Protein AF-A0A819F7Y3-F1 (afdb_monomer_lite)

Sequence (110 aa):
MLPKTFAYVTKKLDGIVLKGYNILGDGTPAQIIPMLTGMQEKELPSTLHRDKNGSFVNVYPFVWNKYRDQGYVTGYAEDGPNIGIWTLRLRGFNQTPTDHYMLPFYRLPV

Folds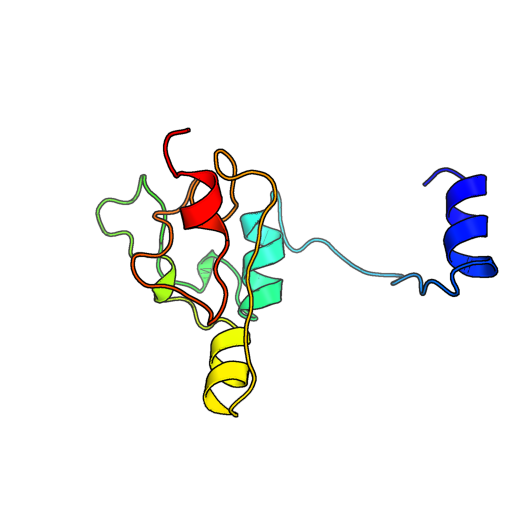eek 3Di:
DPPVVVCCCVPPVVHDDPPPDDQQDPDDQQRVLCVFQVDGPVVFAAQFPPDPPHDQPLRGRGPVVVVVVVVDADEDDDPDLCCDPRVPGGVYHPDDNGNYYCNVVVPDDD

Radius of gyration: 16.92 Å; chains: 1; bounding box: 34×35×43 Å

Structure (mmCIF, N/CA/C/O backbone):
data_AF-A0A819F7Y3-F1
#
_entry.id   AF-A0A819F7Y3-F1
#
loop_
_atom_site.group_PDB
_atom_site.id
_atom_site.type_symbol
_atom_site.label_atom_id
_atom_site.label_alt_id
_atom_site.label_comp_id
_atom_site.label_asym_id
_atom_site.label_entity_id
_atom_site.label_seq_id
_atom_site.pdbx_PDB_ins_code
_atom_site.Cartn_x
_atom_site.Cartn_y
_atom_site.Cartn_z
_atom_site.occupancy
_atom_site.B_iso_or_equiv
_atom_site.auth_seq_id
_atom_site.auth_comp_id
_atom_site.auth_asym_id
_atom_site.auth_atom_id
_atom_site.pdbx_PDB_model_num
ATOM 1 N N . MET A 1 1 ? -2.892 11.259 21.354 1.00 64.81 1 MET A N 1
ATOM 2 C CA . MET A 1 1 ? -4.331 11.335 21.002 1.00 64.81 1 MET A CA 1
ATOM 3 C C . MET A 1 1 ? -5.043 12.168 22.060 1.00 64.81 1 MET A C 1
ATOM 5 O O . MET A 1 1 ? -4.694 12.040 23.227 1.00 64.81 1 MET A O 1
ATOM 9 N N . LEU A 1 2 ? -5.988 13.033 21.683 1.00 91.50 2 LEU A N 1
ATOM 10 C CA . LEU A 1 2 ? -6.728 13.850 22.653 1.00 91.50 2 LEU A CA 1
ATOM 11 C C . LEU A 1 2 ? -7.577 12.944 23.579 1.00 91.50 2 LEU A C 1
ATOM 13 O O . LEU A 1 2 ? -8.265 12.057 23.063 1.00 91.50 2 LEU A O 1
ATOM 17 N N . PRO A 1 3 ? -7.581 13.145 24.914 1.00 95.62 3 PRO A N 1
ATOM 18 C CA . PRO A 1 3 ? -8.223 12.218 25.858 1.00 95.62 3 PRO A CA 1
ATOM 19 C C . PRO A 1 3 ? -9.719 11.980 25.611 1.00 95.62 3 PRO A C 1
ATOM 21 O O . PRO A 1 3 ? -10.196 10.853 25.733 1.00 95.62 3 PRO A O 1
ATOM 24 N N . LYS A 1 4 ? -10.461 13.024 25.215 1.00 97.12 4 LYS A N 1
ATOM 25 C CA . LYS A 1 4 ? -11.899 12.924 24.914 1.00 97.12 4 LYS A CA 1
ATOM 26 C C . LYS A 1 4 ? -12.168 12.038 23.694 1.00 97.12 4 LYS A C 1
ATOM 28 O O . LYS A 1 4 ? -13.050 11.187 23.746 1.00 97.12 4 LYS A O 1
ATOM 33 N N . THR A 1 5 ? -11.373 12.185 22.633 1.00 96.31 5 THR A N 1
ATOM 34 C CA . THR A 1 5 ? -11.483 11.362 21.419 1.00 96.31 5 THR A CA 1
ATOM 35 C C . THR A 1 5 ? -11.137 9.906 21.711 1.00 96.31 5 THR A C 1
ATOM 37 O O . THR A 1 5 ? -11.870 9.015 21.299 1.00 96.31 5 THR A O 1
ATOM 40 N N . PHE A 1 6 ? -10.066 9.655 22.472 1.00 95.75 6 PHE A N 1
ATOM 41 C CA . PHE A 1 6 ? -9.683 8.296 22.865 1.00 95.75 6 PHE A CA 1
ATOM 42 C C . PHE A 1 6 ? -10.798 7.603 23.660 1.00 95.75 6 PHE A C 1
ATOM 44 O O . PHE A 1 6 ? -11.160 6.466 23.362 1.00 95.75 6 PHE A O 1
ATOM 51 N N . ALA A 1 7 ? -11.387 8.300 24.636 1.00 96.88 7 ALA A N 1
ATOM 52 C CA . ALA A 1 7 ? -12.496 7.769 25.423 1.00 96.88 7 ALA A CA 1
ATOM 53 C C . ALA A 1 7 ? -13.740 7.498 24.566 1.00 96.88 7 ALA A C 1
ATOM 55 O O . ALA A 1 7 ? -14.398 6.484 24.766 1.00 96.88 7 ALA A O 1
ATOM 56 N N . TYR A 1 8 ? -14.055 8.371 23.608 1.00 97.25 8 TYR A N 1
ATOM 57 C CA . TYR A 1 8 ? -15.186 8.162 22.708 1.00 97.25 8 TYR A CA 1
ATOM 58 C C . TYR A 1 8 ? -14.977 6.934 21.812 1.00 97.25 8 TYR A C 1
ATOM 60 O O . TYR A 1 8 ? -15.820 6.043 21.795 1.00 97.25 8 TYR A O 1
ATOM 68 N N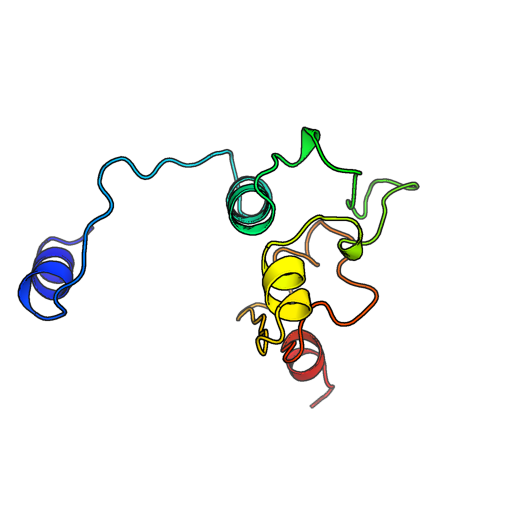 . VAL A 1 9 ? -13.824 6.831 21.143 1.00 96.88 9 VAL A N 1
ATOM 69 C CA . VAL A 1 9 ? -13.508 5.686 20.272 1.00 96.88 9 VAL A CA 1
ATOM 70 C C . VAL A 1 9 ? -13.558 4.372 21.052 1.00 96.88 9 VAL A C 1
ATOM 72 O O . VAL A 1 9 ? -14.197 3.428 20.609 1.00 96.88 9 VAL A O 1
ATOM 75 N N . THR A 1 10 ? -12.949 4.321 22.237 1.00 96.88 10 THR A N 1
ATOM 76 C CA . THR A 1 10 ? -12.838 3.070 23.009 1.00 96.88 10 THR A CA 1
ATOM 77 C C . THR A 1 10 ? -14.092 2.688 23.788 1.00 96.88 10 THR A C 1
ATOM 79 O O . THR A 1 10 ? -14.294 1.508 24.041 1.00 96.88 10 THR A O 1
ATOM 82 N N . LYS A 1 11 ? -14.922 3.655 24.206 1.00 97.25 11 LYS A N 1
ATOM 83 C CA . LYS A 1 11 ? -16.083 3.395 25.082 1.00 97.25 11 LYS A CA 1
ATOM 84 C C . LYS A 1 11 ? -17.442 3.573 24.412 1.00 97.25 11 LYS A C 1
ATOM 86 O O . LYS A 1 11 ? -18.447 3.223 25.022 1.00 97.25 11 LYS A O 1
ATOM 91 N N . LYS A 1 12 ? -17.506 4.235 23.253 1.00 97.94 12 LYS A N 1
ATOM 92 C CA . LYS A 1 12 ? -18.765 4.522 22.539 1.00 97.94 12 LYS A CA 1
ATOM 93 C C . LYS A 1 12 ? -18.830 3.890 21.159 1.00 97.94 12 LYS A C 1
ATOM 95 O O . LYS A 1 12 ? -19.927 3.583 20.718 1.00 97.94 12 LYS A O 1
ATOM 100 N N . LEU A 1 13 ? -17.688 3.728 20.493 1.00 97.75 13 LEU A N 1
ATOM 101 C CA . LEU A 1 13 ? -17.601 3.064 19.189 1.00 97.75 13 LEU A CA 1
ATOM 102 C C . LEU A 1 13 ? -17.060 1.630 19.289 1.00 97.75 13 LEU A C 1
ATOM 104 O O . LEU A 1 13 ? -16.783 1.030 18.257 1.00 97.75 13 LEU A O 1
ATOM 108 N N . ASP A 1 14 ? -16.835 1.127 20.510 1.00 97.06 14 ASP A N 1
ATOM 109 C CA . ASP A 1 14 ? -16.222 -0.181 20.786 1.00 97.06 14 ASP A CA 1
ATOM 110 C C . ASP A 1 14 ? -14.902 -0.417 20.024 1.00 97.06 14 ASP A C 1
ATOM 112 O O . ASP A 1 14 ? -14.544 -1.531 19.641 1.00 97.06 14 ASP A O 1
ATOM 116 N N . GLY A 1 15 ? -14.150 0.665 19.799 1.00 95.81 15 GLY A N 1
ATOM 117 C CA . GLY A 1 15 ? -12.894 0.639 19.067 1.00 95.81 15 GLY A CA 1
ATOM 118 C C . GLY A 1 15 ? -11.793 -0.085 19.840 1.00 95.81 15 GLY A C 1
ATOM 119 O O . GLY A 1 15 ? -11.525 0.210 21.008 1.00 95.81 15 GLY A O 1
ATOM 120 N N . ILE A 1 16 ? -11.093 -0.989 19.154 1.00 95.69 16 ILE A N 1
ATOM 121 C CA . ILE A 1 16 ? -9.963 -1.739 19.708 1.00 95.69 16 ILE A CA 1
ATOM 122 C C . ILE A 1 16 ? -8.665 -0.963 19.481 1.00 95.69 16 ILE A C 1
ATOM 124 O O . ILE A 1 16 ? -8.320 -0.591 18.361 1.00 95.69 16 ILE A O 1
ATOM 128 N N . VAL A 1 17 ? -7.905 -0.748 20.557 1.00 94.25 17 VAL A N 1
ATOM 129 C CA . VAL A 1 17 ? -6.584 -0.112 20.483 1.00 94.25 17 VAL A CA 1
ATOM 130 C C . VAL A 1 17 ? -5.516 -1.175 20.265 1.00 94.25 17 VAL A C 1
ATOM 132 O O . VAL A 1 17 ? -5.237 -1.976 21.159 1.00 94.25 17 VAL A O 1
ATOM 135 N N . LEU A 1 18 ? -4.871 -1.132 19.100 1.00 93.69 18 LEU A N 1
ATOM 136 C CA . LEU A 1 18 ? -3.741 -1.995 18.760 1.00 93.69 18 LEU A CA 1
ATOM 137 C C . LEU A 1 18 ? -2.466 -1.514 19.471 1.00 93.69 18 LEU A C 1
ATOM 139 O O . LEU A 1 18 ? -1.650 -0.773 18.921 1.00 93.69 18 LEU A O 1
ATOM 143 N N . LYS A 1 19 ? -2.310 -1.903 20.739 1.00 92.56 19 LYS A N 1
ATOM 144 C CA . LYS A 1 19 ? -1.096 -1.622 21.518 1.00 92.56 19 LYS A CA 1
ATOM 145 C C . LYS A 1 19 ? 0.089 -2.381 20.917 1.00 92.56 19 LYS A C 1
ATOM 147 O O . LYS A 1 19 ? -0.010 -3.577 20.676 1.00 92.56 19 LYS A O 1
ATOM 152 N N . GLY A 1 20 ? 1.206 -1.687 20.706 1.00 90.31 20 GLY A N 1
ATOM 153 C CA . GLY A 1 20 ? 2.404 -2.280 20.104 1.00 90.31 20 GLY A CA 1
ATOM 154 C C . GLY A 1 20 ? 2.380 -2.352 18.574 1.00 90.31 20 GLY A C 1
ATOM 155 O O . GLY A 1 20 ? 3.253 -2.992 17.996 1.00 90.31 20 GLY A O 1
ATOM 156 N N . TYR A 1 21 ? 1.421 -1.697 17.906 1.00 90.50 21 TYR A N 1
ATOM 157 C CA . TYR A 1 21 ? 1.524 -1.449 16.469 1.00 90.50 21 TYR A CA 1
ATOM 158 C C . TYR A 1 21 ? 2.748 -0.565 16.188 1.00 90.50 21 TYR A C 1
ATOM 160 O O . TYR A 1 21 ? 2.866 0.529 16.742 1.00 90.50 21 TYR A O 1
ATOM 168 N N . ASN A 1 22 ? 3.656 -1.054 15.346 1.00 90.69 22 ASN A N 1
ATOM 169 C CA . ASN A 1 22 ? 4.922 -0.400 15.035 1.00 90.69 22 ASN A CA 1
ATOM 170 C C . ASN A 1 22 ? 4.968 0.038 13.573 1.00 90.69 22 ASN A C 1
ATOM 172 O O . ASN A 1 22 ? 4.338 -0.564 12.704 1.00 90.69 22 ASN A O 1
ATOM 176 N N . ILE A 1 23 ? 5.767 1.068 13.306 1.00 90.94 23 ILE A N 1
ATOM 177 C CA . ILE A 1 23 ? 6.122 1.460 11.943 1.00 90.94 23 ILE A CA 1
ATOM 178 C C . ILE A 1 23 ? 7.273 0.584 11.441 1.00 90.94 23 ILE A C 1
ATOM 180 O O . ILE A 1 23 ? 8.171 0.234 12.205 1.00 90.94 23 ILE A O 1
ATOM 184 N N . LEU A 1 24 ? 7.251 0.238 10.154 1.00 91.12 24 LEU A N 1
ATOM 185 C CA . LEU A 1 24 ? 8.302 -0.570 9.519 1.00 91.12 24 LEU A CA 1
ATOM 186 C C . LEU A 1 24 ? 9.375 0.275 8.822 1.00 91.12 24 LEU A C 1
ATOM 188 O O . LEU A 1 24 ? 10.436 -0.230 8.470 1.00 91.12 24 LEU A O 1
ATOM 192 N N . GLY A 1 25 ? 9.117 1.569 8.660 1.00 90.44 25 GLY A N 1
ATOM 193 C CA . GLY A 1 25 ? 10.057 2.522 8.097 1.00 90.44 25 GLY A CA 1
ATOM 194 C C . GLY A 1 25 ? 9.436 3.904 7.957 1.00 90.44 25 GLY A C 1
ATOM 195 O O . GLY A 1 25 ? 8.293 4.136 8.371 1.00 90.44 25 GLY A O 1
ATOM 196 N N . ASP A 1 26 ? 10.223 4.811 7.387 1.00 90.56 26 ASP A N 1
ATOM 197 C CA . ASP A 1 26 ? 9.830 6.200 7.185 1.00 90.56 26 ASP A CA 1
ATOM 198 C C . ASP A 1 26 ? 9.030 6.387 5.885 1.00 90.56 26 ASP A C 1
ATOM 200 O O . ASP A 1 26 ? 9.433 5.964 4.796 1.00 90.56 26 ASP A O 1
ATOM 204 N N . GLY A 1 27 ? 7.885 7.054 6.011 1.00 90.75 27 GLY A N 1
ATOM 205 C CA . GLY A 1 27 ? 6.968 7.354 4.917 1.00 90.75 27 GLY A CA 1
ATOM 206 C C . GLY A 1 27 ? 6.009 6.226 4.515 1.00 90.75 27 GLY A C 1
ATOM 207 O O . GLY A 1 27 ? 6.094 5.079 4.949 1.00 90.75 27 GLY A O 1
ATOM 208 N N . THR A 1 28 ? 5.064 6.582 3.642 1.00 92.69 28 THR A N 1
ATOM 209 C CA . THR A 1 28 ? 3.922 5.733 3.265 1.00 92.69 28 THR A CA 1
ATOM 210 C C . THR A 1 28 ? 4.310 4.404 2.593 1.00 92.69 28 THR A C 1
ATOM 212 O O . THR A 1 28 ? 3.810 3.371 3.036 1.00 92.69 28 THR A O 1
ATOM 215 N N . PRO A 1 29 ? 5.203 4.359 1.578 1.00 94.12 29 PRO A N 1
ATOM 216 C CA . PRO A 1 29 ? 5.618 3.105 0.936 1.00 94.12 29 PRO A CA 1
ATOM 217 C C . PRO A 1 29 ? 6.208 2.094 1.922 1.00 94.12 29 PRO A C 1
ATOM 219 O O . PRO A 1 29 ? 5.776 0.943 1.928 1.00 94.12 29 PRO A O 1
ATOM 222 N N . ALA A 1 30 ? 7.067 2.547 2.839 1.00 94.38 30 ALA A N 1
ATOM 223 C CA . ALA A 1 30 ? 7.735 1.680 3.804 1.00 94.38 30 ALA A CA 1
ATOM 224 C C . ALA A 1 30 ? 6.770 1.041 4.815 1.00 94.38 30 ALA A C 1
ATOM 226 O O . ALA A 1 30 ? 7.108 0.041 5.442 1.00 94.38 30 ALA A O 1
ATOM 227 N N . GLN A 1 31 ? 5.569 1.603 4.980 1.00 94.62 31 GLN A N 1
ATOM 228 C CA . GLN A 1 31 ? 4.533 1.082 5.873 1.00 94.62 31 GLN A CA 1
ATOM 229 C C . GLN A 1 31 ? 3.496 0.236 5.130 1.00 94.62 31 GLN A C 1
ATOM 231 O O . GLN A 1 31 ? 3.125 -0.842 5.590 1.00 94.62 31 GLN A O 1
ATOM 236 N N . ILE A 1 32 ? 3.031 0.703 3.974 1.00 95.06 32 ILE A N 1
ATOM 237 C CA . ILE A 1 32 ? 1.905 0.094 3.260 1.00 95.06 32 ILE A CA 1
ATOM 238 C C . ILE A 1 32 ? 2.350 -1.055 2.350 1.00 95.06 32 ILE A C 1
ATOM 240 O O . ILE A 1 32 ? 1.610 -2.029 2.220 1.00 95.06 32 ILE A O 1
ATOM 244 N N . ILE A 1 33 ? 3.549 -1.005 1.753 1.00 96.38 33 ILE A N 1
ATOM 245 C CA . ILE A 1 33 ? 4.056 -2.123 0.940 1.00 96.38 33 ILE A CA 1
ATOM 246 C C . ILE A 1 33 ? 4.153 -3.400 1.783 1.00 96.38 33 ILE A C 1
ATOM 248 O O . ILE A 1 33 ? 3.539 -4.393 1.387 1.00 96.38 33 ILE A O 1
ATOM 252 N N . PRO A 1 34 ? 4.784 -3.406 2.973 1.00 96.19 34 PRO A N 1
ATOM 253 C CA . PRO A 1 34 ? 4.789 -4.603 3.808 1.00 96.19 34 PRO A CA 1
ATOM 254 C C . PRO A 1 34 ? 3.399 -5.004 4.289 1.00 96.19 34 PRO A C 1
ATOM 256 O O . PRO A 1 34 ? 3.095 -6.191 4.335 1.00 96.19 34 PRO A O 1
ATOM 259 N N . MET A 1 35 ? 2.532 -4.037 4.603 1.00 95.19 35 MET A N 1
ATOM 260 C CA . MET A 1 35 ? 1.162 -4.323 5.034 1.00 95.19 35 MET A CA 1
ATOM 261 C C . MET A 1 35 ? 0.368 -5.088 3.968 1.00 95.19 35 MET A C 1
ATOM 263 O O . MET A 1 35 ? -0.410 -5.978 4.302 1.00 95.19 35 MET A O 1
ATOM 267 N N . LEU A 1 36 ? 0.568 -4.756 2.691 1.00 96.69 36 LEU A N 1
ATOM 268 C CA . LEU A 1 36 ? -0.213 -5.316 1.589 1.00 96.69 36 LEU A CA 1
ATOM 269 C C . LEU A 1 36 ? 0.485 -6.449 0.840 1.00 96.69 36 LEU A C 1
ATOM 271 O O . LEU A 1 36 ? -0.182 -7.151 0.091 1.00 96.69 36 LEU A O 1
ATOM 275 N N . THR A 1 37 ? 1.792 -6.642 1.012 1.00 97.38 37 THR A N 1
ATOM 276 C CA . THR A 1 37 ? 2.570 -7.679 0.302 1.00 97.38 37 THR A CA 1
ATOM 277 C C . THR A 1 37 ? 3.235 -8.685 1.239 1.00 97.38 37 THR A C 1
ATOM 279 O O . THR A 1 37 ? 3.619 -9.768 0.807 1.00 97.38 37 THR A O 1
ATOM 282 N N . GLY A 1 38 ? 3.383 -8.342 2.521 1.00 96.69 38 GLY A N 1
ATOM 283 C CA . GLY A 1 38 ? 4.195 -9.087 3.480 1.00 96.69 38 GLY A CA 1
ATOM 284 C C . GLY A 1 38 ? 5.709 -8.898 3.314 1.00 96.69 38 GLY A C 1
ATOM 285 O O . GLY A 1 38 ? 6.459 -9.580 4.004 1.00 96.69 38 GLY A O 1
ATOM 286 N N . MET A 1 39 ? 6.166 -8.006 2.426 1.00 97.12 39 MET A N 1
ATOM 287 C CA . MET A 1 39 ? 7.584 -7.810 2.087 1.00 97.12 39 MET A CA 1
ATOM 288 C C 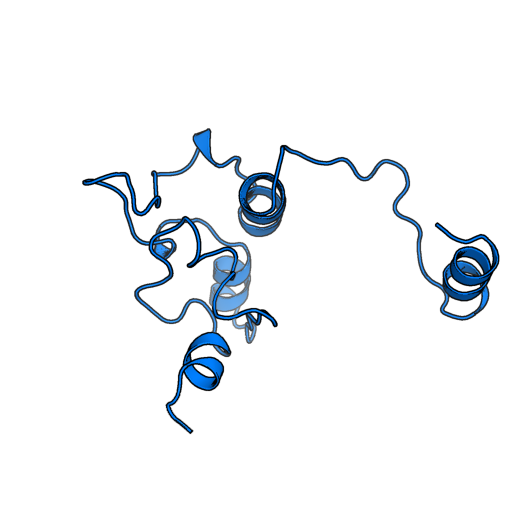. MET A 1 39 ? 8.012 -6.346 2.253 1.00 97.12 39 MET A C 1
ATOM 290 O O . MET A 1 39 ? 7.233 -5.425 2.009 1.00 97.12 39 MET A O 1
ATOM 294 N N . GLN A 1 40 ? 9.261 -6.102 2.650 1.00 94.75 40 GLN A N 1
ATOM 295 C CA . GLN A 1 40 ? 9.856 -4.763 2.649 1.00 94.75 40 GLN A CA 1
ATOM 296 C C . GLN A 1 40 ? 10.199 -4.320 1.224 1.00 94.75 40 GLN A C 1
ATOM 298 O O . GLN A 1 40 ? 10.494 -5.140 0.360 1.00 94.75 40 GLN A O 1
ATOM 303 N N . GLU A 1 41 ? 10.250 -3.005 0.987 1.00 92.38 41 GLU A N 1
ATOM 304 C CA . GLU A 1 41 ? 10.576 -2.435 -0.335 1.00 92.38 41 GLU A CA 1
ATOM 305 C C . GLU A 1 41 ? 11.875 -2.993 -0.929 1.00 92.38 41 GLU A C 1
ATOM 307 O O . GLU A 1 41 ? 11.948 -3.274 -2.119 1.00 92.38 41 GLU A O 1
ATOM 312 N N . LYS A 1 42 ? 12.895 -3.197 -0.088 1.00 93.06 42 LYS A N 1
ATOM 313 C CA . LYS A 1 42 ? 14.208 -3.722 -0.496 1.00 93.06 42 LYS A CA 1
ATOM 314 C C . LYS A 1 42 ? 14.186 -5.183 -0.966 1.00 93.06 42 LYS A C 1
ATOM 316 O O . LYS A 1 42 ? 15.157 -5.631 -1.563 1.00 93.06 42 LYS A O 1
ATOM 321 N N . GLU A 1 43 ? 13.135 -5.929 -0.631 1.00 96.94 43 GLU A N 1
ATOM 322 C CA . GLU A 1 43 ? 12.964 -7.342 -0.996 1.00 96.94 43 GLU A CA 1
ATOM 323 C C . GLU A 1 43 ? 12.218 -7.498 -2.328 1.00 96.94 43 GLU A C 1
ATOM 325 O O . GLU A 1 43 ? 12.101 -8.604 -2.852 1.00 96.94 43 GLU A O 1
ATOM 330 N N . LEU A 1 44 ? 11.703 -6.394 -2.873 1.00 97.12 44 LEU A N 1
ATOM 331 C CA . LEU A 1 44 ? 10.894 -6.359 -4.080 1.00 97.12 44 LEU A CA 1
ATOM 332 C C . LEU A 1 44 ? 11.661 -5.700 -5.237 1.00 97.12 44 LEU A C 1
ATOM 334 O O . LEU A 1 44 ? 12.582 -4.909 -5.011 1.00 97.12 44 LEU A O 1
ATOM 338 N N . PRO A 1 45 ? 11.284 -5.986 -6.498 1.00 97.50 45 PRO A N 1
ATOM 339 C CA . PRO A 1 45 ? 11.821 -5.262 -7.641 1.00 97.50 45 PRO A CA 1
ATOM 340 C C . PRO A 1 45 ? 11.578 -3.758 -7.495 1.00 97.50 45 PRO A C 1
ATOM 342 O O . PRO A 1 45 ? 10.508 -3.333 -7.072 1.00 97.50 45 PRO A O 1
ATOM 345 N N . SER A 1 46 ? 12.543 -2.936 -7.893 1.00 97.56 46 SER A N 1
ATOM 346 C CA . SER A 1 46 ? 12.359 -1.485 -7.886 1.00 97.56 46 SER A CA 1
ATOM 347 C C . SER A 1 46 ? 11.213 -1.081 -8.817 1.00 97.56 46 SER A C 1
ATOM 349 O O . SER A 1 46 ? 11.169 -1.482 -9.981 1.00 97.56 46 SER A O 1
ATOM 351 N N . THR A 1 47 ? 10.299 -0.250 -8.317 1.00 97.75 47 THR A N 1
ATOM 352 C CA . THR A 1 47 ? 9.208 0.344 -9.110 1.00 97.75 47 THR A CA 1
ATOM 353 C C . THR A 1 47 ? 9.262 1.868 -9.107 1.00 97.75 47 THR A C 1
ATOM 355 O O . THR A 1 47 ? 8.253 2.535 -9.330 1.00 97.75 47 THR A O 1
ATOM 358 N N . LEU A 1 48 ? 10.420 2.449 -8.787 1.00 97.00 48 LEU A N 1
ATOM 359 C CA . LEU A 1 48 ? 10.605 3.896 -8.691 1.00 97.00 48 LEU A CA 1
ATOM 360 C C . LEU A 1 48 ? 10.608 4.548 -10.081 1.00 97.00 48 LEU A C 1
ATOM 362 O O . LEU A 1 48 ? 11.192 4.015 -11.024 1.00 97.00 48 LEU A O 1
ATOM 366 N N . HIS A 1 49 ? 10.055 5.761 -10.197 1.00 96.06 49 HIS A N 1
ATOM 367 C CA . HIS A 1 49 ? 10.160 6.558 -11.435 1.00 96.06 49 HIS A CA 1
ATOM 368 C C . HIS A 1 49 ? 11.616 6.834 -11.827 1.00 96.06 49 HIS A C 1
ATOM 370 O O . HIS A 1 49 ? 11.976 6.763 -12.998 1.00 96.06 49 HIS A O 1
ATOM 376 N N . ARG A 1 50 ? 12.468 7.122 -10.833 1.00 96.31 50 ARG A N 1
ATOM 377 C CA . ARG A 1 50 ? 13.889 7.459 -11.038 1.00 96.31 50 ARG A CA 1
ATOM 378 C C . ARG A 1 50 ? 14.756 6.280 -11.477 1.00 96.31 50 ARG A C 1
ATOM 380 O O . ARG A 1 50 ? 15.875 6.492 -11.936 1.00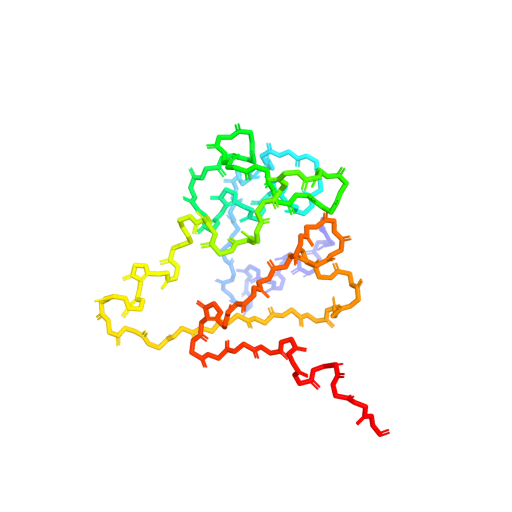 96.31 50 ARG A O 1
ATOM 387 N N . ASP A 1 51 ? 14.279 5.055 -11.288 1.00 97.44 51 ASP A N 1
ATOM 388 C CA . ASP A 1 51 ? 14.992 3.873 -11.744 1.00 97.44 51 ASP A CA 1
ATOM 389 C C . ASP A 1 51 ? 14.632 3.621 -13.204 1.00 97.44 51 ASP A C 1
ATOM 391 O O . ASP A 1 51 ? 13.479 3.329 -13.517 1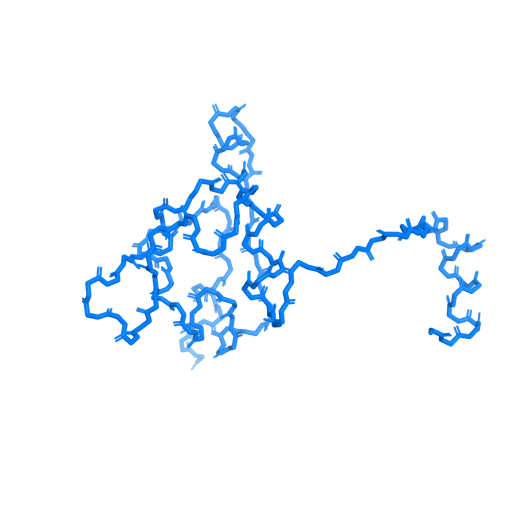.00 97.44 51 ASP A O 1
ATOM 395 N N . LYS A 1 52 ? 15.614 3.730 -14.105 1.00 95.88 52 LYS A N 1
ATOM 396 C CA . LYS A 1 52 ? 15.416 3.510 -15.546 1.00 95.88 52 LYS A CA 1
ATOM 397 C C . LYS A 1 52 ? 14.892 2.103 -15.845 1.00 95.88 52 LYS A C 1
ATOM 399 O O . LYS A 1 52 ? 14.041 1.963 -16.721 1.00 95.88 52 LYS A O 1
ATOM 404 N N . ASN A 1 53 ? 15.319 1.113 -15.063 1.00 96.81 53 ASN A N 1
ATOM 405 C CA . ASN A 1 53 ? 14.928 -0.289 -15.202 1.00 96.81 53 ASN A CA 1
ATOM 406 C C . ASN A 1 53 ? 13.778 -0.677 -14.255 1.00 96.81 53 ASN A C 1
ATOM 408 O O . ASN A 1 53 ? 13.457 -1.857 -14.128 1.00 96.81 53 ASN A O 1
ATOM 412 N N . GLY A 1 54 ? 13.160 0.304 -13.587 1.00 95.94 54 GLY A N 1
ATOM 413 C CA . GLY A 1 54 ? 12.067 0.067 -12.653 1.00 95.94 54 GLY A CA 1
ATOM 414 C C . GLY A 1 54 ? 10.840 -0.553 -13.327 1.00 95.94 54 GLY A C 1
ATOM 415 O O . GLY A 1 54 ? 10.467 -0.192 -14.444 1.00 95.94 54 GLY A O 1
ATOM 416 N N . SER A 1 55 ? 10.176 -1.470 -12.635 1.00 97.50 55 SER A N 1
ATOM 417 C CA . SER A 1 55 ? 8.932 -2.096 -13.090 1.00 97.50 55 SER A CA 1
ATOM 418 C C . SER A 1 55 ? 7.698 -1.271 -12.707 1.00 97.50 55 SER A C 1
ATOM 420 O O . SER A 1 55 ? 7.767 -0.360 -11.882 1.00 97.50 55 SER A O 1
ATOM 422 N N . PHE A 1 56 ? 6.543 -1.588 -13.291 1.00 97.88 56 PHE A N 1
ATOM 423 C CA . PHE A 1 56 ? 5.263 -1.146 -12.731 1.00 97.88 56 PHE A CA 1
ATOM 424 C C . PHE A 1 56 ? 4.969 -1.898 -11.431 1.00 97.88 56 PHE A C 1
ATOM 426 O O . PHE A 1 56 ? 5.448 -3.012 -11.226 1.00 97.88 56 PHE A O 1
ATOM 433 N N . VAL A 1 57 ? 4.148 -1.306 -10.568 1.00 97.25 57 VAL A N 1
ATOM 434 C CA . VAL A 1 57 ? 3.801 -1.834 -9.237 1.00 97.25 57 VAL A CA 1
ATOM 435 C C . VAL A 1 57 ? 3.107 -3.205 -9.309 1.00 97.25 57 VAL A C 1
ATOM 437 O O . VAL A 1 57 ? 3.140 -3.968 -8.349 1.00 97.25 57 VAL A O 1
ATOM 440 N N . ASN A 1 58 ? 2.562 -3.575 -10.472 1.00 96.62 58 ASN A N 1
ATOM 441 C CA . ASN A 1 58 ? 1.947 -4.875 -10.757 1.00 96.62 58 ASN A CA 1
ATOM 442 C C . ASN A 1 58 ? 2.815 -6.093 -10.388 1.00 96.62 58 ASN A C 1
ATOM 444 O O . ASN A 1 58 ? 2.264 -7.166 -10.169 1.00 96.62 58 ASN A O 1
ATOM 448 N N . VAL A 1 59 ? 4.143 -5.945 -10.313 1.00 97.25 59 VAL A N 1
ATOM 449 C CA . VAL A 1 59 ? 5.069 -7.037 -9.959 1.00 97.25 59 VAL A CA 1
ATOM 450 C C . VAL A 1 59 ? 5.022 -7.445 -8.482 1.00 97.25 59 VAL A C 1
ATOM 452 O O . VAL A 1 59 ? 5.589 -8.472 -8.117 1.00 97.25 59 VAL A O 1
ATOM 455 N N . TYR A 1 60 ? 4.384 -6.657 -7.615 1.00 98.12 60 TYR A N 1
ATOM 456 C CA . TYR A 1 60 ? 4.325 -6.949 -6.184 1.00 98.12 60 TYR A CA 1
ATOM 457 C C . TYR A 1 60 ? 3.289 -8.036 -5.845 1.00 98.12 60 TYR A C 1
ATOM 459 O O . TYR A 1 60 ? 2.200 -8.068 -6.428 1.00 98.12 60 TYR A O 1
ATOM 467 N N . PRO A 1 61 ? 3.570 -8.902 -4.850 1.00 97.75 61 PRO A N 1
ATOM 468 C CA . PRO A 1 61 ? 2.689 -9.998 -4.458 1.00 97.75 61 PRO A CA 1
ATOM 469 C C . PRO A 1 61 ? 1.589 -9.513 -3.506 1.00 97.75 61 PRO A C 1
ATOM 471 O O . PRO A 1 61 ? 1.506 -9.926 -2.350 1.00 97.75 61 PRO A O 1
ATOM 474 N N . PHE A 1 62 ? 0.743 -8.602 -3.982 1.00 98.12 62 PHE A N 1
ATOM 475 C CA . PHE A 1 62 ? -0.324 -8.031 -3.169 1.00 98.12 62 PHE A CA 1
ATOM 476 C C . PHE A 1 62 ? -1.291 -9.084 -2.628 1.00 98.12 62 PHE A C 1
ATOM 478 O O . PHE A 1 62 ? -1.710 -10.001 -3.336 1.00 98.12 62 PHE A O 1
ATOM 485 N N . VAL A 1 63 ? -1.721 -8.897 -1.381 1.00 98.00 63 VAL A N 1
ATOM 486 C CA . VAL A 1 63 ? -2.655 -9.781 -0.682 1.00 98.00 63 VAL A CA 1
ATOM 487 C C . VAL A 1 63 ? -3.994 -9.881 -1.411 1.00 98.00 63 VAL A C 1
ATOM 489 O O . VAL A 1 63 ? -4.587 -10.956 -1.449 1.00 98.00 63 VAL A O 1
ATOM 492 N N . TRP A 1 64 ? -4.445 -8.806 -2.066 1.00 97.44 64 TRP A N 1
ATOM 493 C CA . TRP A 1 64 ? -5.681 -8.825 -2.848 1.00 97.44 64 TRP A CA 1
ATOM 494 C C . TRP A 1 64 ? -5.621 -9.775 -4.046 1.00 97.44 64 TRP A C 1
ATOM 496 O O . TRP A 1 64 ? -6.664 -10.288 -4.430 1.00 97.44 64 TRP A O 1
ATOM 506 N N . ASN A 1 65 ? -4.439 -10.095 -4.592 1.00 97.06 65 ASN A N 1
ATOM 507 C CA . ASN A 1 65 ? -4.334 -11.107 -5.648 1.00 97.06 65 ASN A CA 1
ATOM 508 C C . ASN A 1 65 ? -4.797 -12.471 -5.123 1.00 97.06 65 ASN A C 1
ATOM 510 O O . ASN A 1 65 ? -5.585 -13.139 -5.778 1.00 97.06 65 ASN A O 1
ATOM 514 N N . LYS A 1 66 ? -4.404 -12.834 -3.892 1.00 97.56 66 LYS A N 1
ATOM 515 C CA . LYS A 1 66 ? -4.840 -14.087 -3.254 1.00 97.56 66 LYS A CA 1
ATOM 516 C C . LYS A 1 66 ? -6.349 -14.118 -3.020 1.00 97.56 66 LYS A C 1
ATOM 518 O O . LYS A 1 66 ? -6.967 -15.159 -3.202 1.00 97.56 66 LYS A O 1
ATOM 523 N N . TYR A 1 67 ? -6.937 -12.992 -2.618 1.00 98.06 67 TYR A N 1
ATOM 524 C CA . TYR A 1 67 ? -8.388 -12.885 -2.447 1.00 98.06 67 TYR A CA 1
ATOM 525 C C . TYR A 1 67 ? -9.122 -12.993 -3.789 1.00 98.06 67 TYR A C 1
ATOM 527 O O . TYR A 1 67 ? -10.071 -13.764 -3.901 1.00 98.06 67 TYR A O 1
ATOM 535 N N . ARG A 1 68 ? -8.647 -12.308 -4.832 1.00 97.38 68 ARG A N 1
ATOM 536 C CA . ARG A 1 68 ? -9.207 -12.428 -6.183 1.00 97.38 68 ARG A CA 1
ATOM 537 C C . ARG A 1 68 ? -9.158 -13.870 -6.690 1.00 97.38 68 ARG A C 1
ATOM 539 O O . ARG A 1 68 ? -10.162 -14.374 -7.179 1.00 97.38 68 ARG A O 1
ATOM 546 N N . ASP A 1 69 ? -8.028 -14.555 -6.519 1.00 97.62 69 ASP A N 1
ATOM 547 C CA . ASP A 1 69 ? -7.850 -15.944 -6.968 1.00 97.62 69 ASP A CA 1
ATOM 548 C C . ASP A 1 69 ? -8.762 -16.931 -6.206 1.00 97.62 69 ASP A C 1
ATOM 550 O O . ASP A 1 69 ? -9.065 -18.014 -6.701 1.00 97.62 69 ASP A O 1
ATOM 554 N N . GLN A 1 70 ? -9.243 -16.546 -5.018 1.00 98.19 70 GLN A N 1
ATOM 555 C CA . GLN A 1 70 ? -10.249 -17.280 -4.242 1.00 98.19 70 GLN A CA 1
ATOM 556 C C . GLN A 1 70 ? -11.699 -16.864 -4.560 1.00 98.19 70 GLN A C 1
ATOM 558 O O . GLN A 1 70 ? -12.626 -17.336 -3.906 1.00 98.19 70 GLN A O 1
ATOM 563 N N . GLY A 1 71 ? -11.913 -15.996 -5.554 1.00 97.94 71 GLY A N 1
ATOM 564 C CA . GLY A 1 71 ? -13.239 -15.566 -6.004 1.00 97.94 71 GLY A CA 1
ATOM 565 C C . GLY A 1 71 ? -13.849 -14.406 -5.212 1.00 97.94 71 GLY A C 1
ATOM 566 O O . GLY A 1 71 ? -15.043 -14.144 -5.351 1.00 97.94 71 GLY A O 1
ATOM 567 N N . TYR A 1 72 ? -13.067 -13.703 -4.387 1.00 98.44 72 TYR A N 1
ATOM 568 C CA . TYR A 1 72 ? -13.538 -12.495 -3.707 1.00 98.44 72 TYR A CA 1
ATOM 569 C C . TYR A 1 72 ? -13.501 -11.286 -4.644 1.00 98.44 72 TYR A C 1
ATOM 571 O O . TYR A 1 72 ? -12.544 -11.101 -5.393 1.00 98.44 72 TYR A O 1
ATOM 579 N N . VAL A 1 73 ? -14.504 -10.414 -4.518 1.00 98.19 73 VAL A N 1
ATOM 580 C CA . VAL A 1 73 ? -14.483 -9.077 -5.125 1.00 98.19 73 VAL A CA 1
ATOM 581 C C . VAL A 1 73 ? -13.514 -8.191 -4.343 1.00 98.19 73 VAL A C 1
ATOM 583 O O . VAL A 1 73 ? -13.599 -8.078 -3.119 1.00 98.19 73 VAL A O 1
ATOM 586 N N . THR A 1 74 ? -12.594 -7.549 -5.051 1.00 98.06 74 THR A N 1
ATOM 587 C CA . THR A 1 74 ? -11.508 -6.741 -4.496 1.00 98.06 74 THR A CA 1
ATOM 588 C C . THR A 1 74 ? -11.653 -5.267 -4.864 1.00 98.06 74 THR A C 1
ATOM 590 O O . THR A 1 74 ? -12.141 -4.906 -5.934 1.00 98.06 74 THR A O 1
ATOM 593 N N . GLY A 1 75 ? -11.201 -4.380 -3.979 1.00 96.25 75 GLY A N 1
ATOM 594 C CA . GLY A 1 75 ? -11.271 -2.940 -4.198 1.00 96.25 75 GLY A CA 1
ATOM 595 C C . GLY A 1 75 ? -10.063 -2.212 -3.631 1.00 96.25 75 GLY A C 1
ATOM 596 O O . GLY A 1 75 ? -9.574 -2.562 -2.557 1.00 96.25 75 GLY A O 1
ATOM 597 N N . TYR A 1 76 ? -9.599 -1.187 -4.343 1.00 94.38 76 TYR A N 1
ATOM 598 C CA . TYR A 1 76 ? -8.565 -0.281 -3.866 1.00 94.38 76 TYR A CA 1
ATOM 599 C C . TYR A 1 76 ? -8.878 1.171 -4.241 1.00 94.38 76 TYR A C 1
ATOM 601 O O . TYR A 1 76 ? -9.155 1.504 -5.400 1.00 94.38 76 TYR A O 1
ATOM 609 N N . ALA A 1 77 ? -8.806 2.038 -3.237 1.00 92.12 77 ALA A N 1
ATOM 610 C CA . ALA A 1 77 ? -9.128 3.449 -3.334 1.00 92.12 77 ALA A CA 1
ATOM 611 C C . ALA A 1 77 ? -8.181 4.283 -2.470 1.00 92.12 77 ALA A C 1
ATOM 613 O O . ALA A 1 77 ? -7.819 3.875 -1.368 1.00 92.12 77 ALA A O 1
ATOM 614 N N . GLU A 1 78 ? -7.830 5.464 -2.969 1.00 90.38 78 GLU A N 1
ATOM 615 C CA . GLU A 1 78 ? -7.111 6.507 -2.236 1.00 90.38 78 GLU A CA 1
ATOM 616 C C . GLU A 1 78 ? -7.838 7.837 -2.444 1.00 90.38 78 GLU A C 1
ATOM 618 O O . GLU A 1 78 ? -8.479 8.041 -3.475 1.00 90.38 78 GLU A O 1
ATOM 623 N N . ASP A 1 79 ? -7.724 8.742 -1.477 1.00 88.19 79 ASP A N 1
ATOM 624 C CA . ASP A 1 79 ? -8.328 10.077 -1.491 1.00 88.19 79 ASP A CA 1
ATOM 625 C C . ASP A 1 79 ? -7.488 11.117 -2.258 1.00 88.19 79 ASP A C 1
ATOM 627 O O . ASP A 1 79 ? -8.029 12.098 -2.769 1.00 88.19 79 ASP A O 1
ATOM 631 N N . GLY A 1 80 ? -6.171 10.907 -2.371 1.00 87.38 80 GLY A N 1
ATOM 632 C CA . GLY A 1 80 ? -5.228 11.831 -3.006 1.00 87.38 80 GLY A CA 1
ATOM 633 C C . GLY A 1 80 ? -4.638 11.328 -4.333 1.00 87.38 80 GLY A C 1
ATOM 634 O O . GLY A 1 80 ? -3.496 10.875 -4.335 1.00 87.38 80 GLY A O 1
ATOM 635 N N . PRO A 1 81 ? -5.301 11.483 -5.497 1.00 82.75 81 PRO A N 1
ATOM 636 C CA . PRO A 1 81 ? -4.826 10.951 -6.790 1.00 82.75 81 PRO A CA 1
ATOM 637 C C . PRO A 1 81 ? -3.477 11.521 -7.276 1.00 82.75 81 PRO A C 1
ATOM 639 O O . PRO A 1 81 ? -2.798 10.896 -8.100 1.00 82.75 81 PRO A O 1
ATOM 642 N N . ASN A 1 82 ? -3.095 12.703 -6.776 1.00 85.88 82 ASN A N 1
ATOM 643 C CA . ASN A 1 82 ? -1.851 13.410 -7.115 1.00 85.88 82 ASN A CA 1
ATOM 644 C C . ASN A 1 82 ? -0.683 13.054 -6.183 1.00 85.88 82 ASN A C 1
ATOM 646 O O . ASN A 1 82 ? 0.475 13.250 -6.540 1.00 85.88 82 ASN A O 1
ATOM 650 N N . ILE A 1 83 ? -0.984 12.527 -4.994 1.00 91.94 83 ILE A N 1
ATOM 651 C CA . ILE A 1 83 ? -0.007 12.130 -3.969 1.00 91.94 83 ILE A CA 1
ATOM 652 C C . ILE A 1 83 ? -0.166 10.656 -3.572 1.00 91.94 83 ILE A C 1
ATOM 654 O O . ILE A 1 83 ? 0.322 10.242 -2.523 1.00 91.94 83 ILE A O 1
ATOM 658 N N . GLY A 1 84 ? -0.835 9.874 -4.424 1.00 91.88 84 GLY A N 1
ATOM 659 C CA . GLY A 1 84 ? -1.157 8.475 -4.174 1.00 91.88 84 GLY A CA 1
ATOM 660 C C . GLY A 1 84 ? 0.099 7.641 -3.991 1.00 91.88 84 GLY A C 1
ATOM 661 O O . GLY A 1 84 ? 1.125 7.875 -4.652 1.00 91.88 84 GLY A O 1
ATOM 662 N N . ILE A 1 85 ? 0.025 6.655 -3.101 1.00 93.38 85 ILE A N 1
ATOM 663 C CA . ILE A 1 85 ? 1.191 5.881 -2.684 1.00 93.38 85 ILE A CA 1
ATOM 664 C C . ILE A 1 85 ? 1.896 5.215 -3.872 1.00 93.38 85 ILE A C 1
ATOM 666 O O . ILE A 1 85 ? 3.128 5.194 -3.944 1.00 93.38 85 ILE A O 1
ATOM 670 N N . TRP A 1 86 ? 1.114 4.728 -4.836 1.00 94.56 86 TRP A N 1
ATOM 671 C CA . TRP A 1 86 ? 1.620 4.000 -5.995 1.00 94.56 86 TRP A CA 1
ATOM 672 C C . TRP A 1 86 ? 2.076 4.905 -7.127 1.00 94.56 86 TRP A C 1
ATOM 674 O O . TRP A 1 86 ? 2.746 4.417 -8.024 1.00 94.56 86 TRP A O 1
ATOM 684 N N . THR A 1 87 ? 1.715 6.188 -7.134 1.00 92.38 87 THR A N 1
ATOM 685 C CA . THR A 1 87 ? 1.936 7.052 -8.304 1.00 92.38 87 THR A CA 1
ATOM 686 C C . THR A 1 87 ? 2.849 8.236 -8.046 1.00 92.38 87 THR A C 1
ATOM 68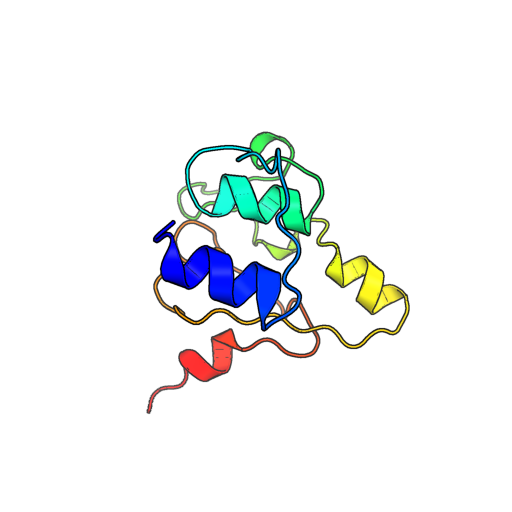8 O O . THR A 1 87 ? 3.446 8.738 -8.996 1.00 92.38 87 THR A O 1
ATOM 691 N N . LEU A 1 88 ? 2.986 8.680 -6.790 1.00 93.81 88 LEU A N 1
ATOM 692 C CA . LEU A 1 88 ? 3.825 9.831 -6.450 1.00 93.81 88 LEU A CA 1
ATOM 693 C C . LEU A 1 88 ? 5.313 9.544 -6.702 1.00 93.81 88 LEU A C 1
ATOM 695 O O . LEU A 1 88 ? 5.980 10.278 -7.424 1.00 93.81 88 LEU A O 1
ATOM 699 N N . ARG A 1 89 ? 5.844 8.472 -6.100 1.00 94.56 89 ARG A N 1
ATOM 700 C CA . ARG A 1 89 ? 7.260 8.066 -6.243 1.00 94.56 89 ARG A CA 1
ATOM 701 C C . ARG A 1 89 ? 7.450 6.825 -7.110 1.00 94.56 89 ARG A C 1
ATOM 703 O O . ARG A 1 89 ? 8.546 6.605 -7.631 1.00 94.56 89 ARG A O 1
ATOM 710 N N . LEU A 1 90 ? 6.401 6.017 -7.231 1.00 95.69 90 LEU A N 1
ATOM 711 C CA . LEU A 1 90 ? 6.416 4.745 -7.941 1.00 95.69 90 LEU A CA 1
ATOM 712 C C . LEU A 1 90 ? 5.715 4.889 -9.297 1.00 95.69 90 LEU A C 1
ATOM 714 O O . LEU A 1 90 ? 4.872 5.765 -9.478 1.00 95.69 90 LEU A O 1
ATOM 718 N N . ARG A 1 91 ? 6.046 4.005 -10.240 1.00 96.19 91 ARG A N 1
ATOM 719 C CA . ARG A 1 91 ? 5.532 4.002 -11.620 1.00 96.19 91 ARG A CA 1
ATOM 720 C C . ARG A 1 91 ? 4.024 3.745 -11.739 1.00 96.19 91 ARG A C 1
ATOM 722 O O . ARG A 1 91 ? 3.479 3.850 -12.833 1.00 96.19 91 ARG A O 1
ATOM 729 N N . GLY A 1 92 ? 3.341 3.440 -10.638 1.00 94.94 92 GLY A N 1
ATOM 730 C CA . GLY A 1 92 ? 1.924 3.102 -10.627 1.00 94.94 92 GLY A CA 1
ATOM 731 C C . GLY A 1 92 ? 1.637 1.716 -11.179 1.00 94.94 92 GLY A C 1
ATOM 732 O O . GLY A 1 92 ? 2.540 0.913 -11.432 1.00 94.94 92 GLY A O 1
ATOM 733 N N . PHE A 1 93 ? 0.347 1.452 -11.351 1.00 95.56 93 PHE A N 1
ATOM 734 C CA . PHE A 1 93 ? -0.149 0.253 -12.006 1.00 95.56 93 PHE A CA 1
ATOM 735 C C . PHE A 1 93 ? -0.343 0.505 -13.505 1.00 95.56 93 PHE A C 1
ATOM 737 O O . PHE A 1 93 ? -0.900 1.535 -13.882 1.00 95.56 93 PHE A O 1
ATOM 744 N N . ASN A 1 94 ? 0.070 -0.438 -14.356 1.00 94.69 94 ASN A N 1
ATOM 745 C CA . ASN A 1 94 ? -0.217 -0.419 -15.801 1.00 94.69 94 ASN A CA 1
ATOM 746 C C . ASN A 1 94 ? -1.402 -1.316 -16.204 1.00 94.69 94 ASN A C 1
ATOM 748 O O . ASN A 1 94 ? -1.795 -1.340 -17.366 1.00 94.69 94 ASN A O 1
ATOM 752 N N . GLN A 1 95 ? -1.966 -2.044 -15.245 1.00 94.38 95 GLN A N 1
ATOM 753 C CA . GLN A 1 95 ? -3.190 -2.832 -15.363 1.00 94.38 95 GLN A CA 1
ATOM 754 C C . GLN A 1 95 ? -3.993 -2.653 -14.077 1.00 94.38 95 GLN A C 1
ATOM 756 O O . GLN A 1 95 ? -3.397 -2.501 -13.009 1.00 94.38 95 GLN A O 1
ATOM 761 N N . THR A 1 96 ? -5.322 -2.688 -14.169 1.00 94.00 96 THR A N 1
ATOM 762 C CA . THR A 1 96 ? -6.214 -2.528 -13.014 1.00 94.00 96 THR A CA 1
ATOM 763 C C . THR A 1 96 ? -5.887 -3.572 -11.930 1.00 94.00 96 THR A C 1
ATOM 765 O O . THR A 1 96 ? -5.946 -4.768 -12.219 1.00 94.00 96 THR A O 1
ATOM 768 N N . PRO A 1 97 ? -5.510 -3.162 -10.700 1.00 95.81 97 PRO A N 1
ATOM 769 C CA . PRO A 1 97 ? -5.003 -4.090 -9.682 1.00 95.81 97 PRO A CA 1
ATOM 770 C C . PRO A 1 97 ? -6.096 -4.891 -8.961 1.00 95.81 97 PRO A C 1
ATOM 772 O O . PRO A 1 97 ? -5.810 -5.955 -8.416 1.00 95.81 97 PRO A O 1
ATOM 775 N N . THR A 1 98 ? -7.323 -4.373 -8.948 1.00 97.06 98 THR A N 1
ATOM 776 C CA . THR A 1 98 ? -8.488 -4.882 -8.210 1.00 97.06 98 THR A CA 1
ATOM 777 C C . THR A 1 98 ? -9.752 -4.725 -9.057 1.00 97.06 98 THR A C 1
ATOM 779 O O . THR A 1 98 ? -9.754 -3.939 -10.003 1.00 97.06 98 THR A O 1
ATOM 782 N N . ASP A 1 99 ? -10.840 -5.416 -8.714 1.00 97.06 99 ASP A N 1
ATOM 783 C CA . ASP A 1 99 ? -12.116 -5.328 -9.451 1.00 97.06 99 ASP A CA 1
ATOM 784 C C . ASP A 1 99 ? -12.683 -3.901 -9.452 1.00 97.06 99 ASP A C 1
ATOM 786 O O . ASP A 1 99 ? -13.191 -3.408 -10.459 1.00 97.06 99 ASP A O 1
ATOM 790 N N . HIS A 1 100 ? -12.516 -3.196 -8.332 1.00 95.75 100 HIS A N 1
ATOM 791 C CA . HIS A 1 100 ? -12.830 -1.779 -8.203 1.00 95.75 100 HIS A CA 1
ATOM 792 C C . HIS A 1 100 ? -11.551 -0.977 -7.954 1.00 95.75 100 HIS A C 1
ATOM 794 O O . HIS A 1 100 ? -10.929 -1.106 -6.900 1.00 95.75 100 HIS A O 1
ATOM 800 N N . TYR A 1 101 ? -11.150 -0.136 -8.909 1.00 94.06 101 TYR A N 1
ATOM 801 C CA . TYR A 1 101 ? -9.987 0.745 -8.775 1.00 94.06 101 TYR A CA 1
ATOM 802 C C . TYR A 1 101 ? -10.397 2.198 -9.004 1.00 94.06 101 TYR A C 1
ATOM 804 O O . TYR A 1 101 ? -10.816 2.560 -10.102 1.00 94.06 101 TYR A O 1
ATOM 812 N N . MET A 1 102 ? -10.299 3.033 -7.965 1.00 91.56 102 MET A N 1
ATOM 813 C CA . MET A 1 102 ? -10.879 4.383 -8.006 1.00 91.56 102 MET A CA 1
ATOM 814 C C . MET A 1 102 ? -10.016 5.432 -8.723 1.00 91.56 102 MET A C 1
ATOM 816 O O . MET A 1 102 ? -10.544 6.453 -9.156 1.00 91.56 102 MET A O 1
ATOM 820 N N . LEU A 1 103 ? -8.707 5.204 -8.890 1.00 89.38 103 LEU A N 1
ATOM 821 C CA . LEU A 1 103 ? -7.798 6.227 -9.428 1.00 89.38 103 LEU A CA 1
ATOM 822 C C . LEU A 1 103 ? -8.206 6.791 -10.807 1.00 89.38 103 LEU A C 1
ATOM 824 O O . LEU A 1 103 ? -8.111 8.008 -10.973 1.00 89.38 103 LEU A O 1
ATOM 828 N N . PRO A 1 104 ? -8.667 5.984 -11.788 1.00 88.06 104 PRO A N 1
ATOM 829 C CA . PRO A 1 104 ? -9.107 6.511 -13.077 1.00 88.06 104 PRO A CA 1
ATOM 830 C C . PRO A 1 104 ? -10.245 7.529 -12.953 1.00 88.06 104 PRO A C 1
ATOM 832 O O . PRO A 1 104 ? -10.209 8.539 -13.645 1.00 88.06 104 PRO A O 1
ATOM 835 N N . PHE A 1 105 ? -11.195 7.326 -12.032 1.00 87.00 105 PHE A N 1
ATOM 836 C CA . PHE A 1 105 ? -12.327 8.239 -11.827 1.00 87.00 105 PHE A CA 1
ATOM 837 C C . PHE A 1 105 ? -11.882 9.620 -11.342 1.00 87.00 105 PHE A C 1
ATOM 839 O O . PHE A 1 105 ? -12.427 10.628 -11.775 1.00 87.00 105 PHE A O 1
ATOM 846 N N . TYR A 1 106 ? -10.854 9.677 -10.494 1.00 84.69 106 TYR A N 1
ATOM 847 C CA . TYR A 1 106 ? -10.296 10.936 -9.999 1.00 84.69 106 TYR A CA 1
ATOM 848 C C . TYR A 1 106 ? -9.457 11.704 -11.030 1.00 84.69 106 TYR A C 1
ATOM 850 O O . TYR A 1 106 ? -9.121 12.863 -10.800 1.00 84.69 106 TYR A O 1
ATOM 858 N N . ARG A 1 107 ? -9.062 11.056 -12.133 1.00 81.25 107 ARG A N 1
ATOM 859 C CA . ARG A 1 107 ? -8.219 11.644 -13.188 1.00 81.25 107 ARG A CA 1
ATOM 860 C C . ARG A 1 107 ? -8.987 11.977 -14.461 1.00 81.25 107 ARG A C 1
ATOM 862 O O . ARG A 1 107 ? -8.377 12.466 -15.410 1.00 81.25 107 ARG A O 1
ATOM 869 N N . LEU A 1 108 ? -10.291 11.707 -14.497 1.00 76.19 108 LEU A N 1
ATOM 870 C CA . LEU A 1 108 ? -11.126 12.155 -15.600 1.00 76.19 108 LEU A CA 1
ATOM 871 C C . LEU A 1 108 ? -11.120 13.691 -15.632 1.00 76.19 108 LEU A C 1
ATOM 873 O O . LEU A 1 108 ? -11.282 14.313 -14.578 1.00 76.19 108 LEU A O 1
ATOM 877 N N . PRO A 1 109 ? -10.911 14.312 -16.804 1.00 71.56 109 PRO A N 1
ATOM 878 C CA . PRO A 1 109 ? -11.134 15.741 -16.941 1.00 71.56 109 PRO A CA 1
ATOM 879 C C . PRO A 1 109 ? -12.606 16.031 -16.626 1.00 71.56 109 PRO A C 1
ATOM 881 O O . PRO A 1 109 ? -13.491 15.316 -17.104 1.00 71.56 109 PRO A O 1
ATOM 884 N N . VAL A 1 110 ? -12.835 17.038 -15.782 1.00 61.69 110 VAL A N 1
ATOM 885 C CA . VAL A 1 110 ? -14.170 17.584 -15.493 1.00 61.69 110 VAL A CA 1
ATOM 886 C C . VAL A 1 110 ? -14.601 18.486 -16.640 1.00 61.69 110 VAL A C 1
ATOM 888 O O . VAL A 1 110 ? -13.731 19.248 -17.124 1.00 61.69 110 VAL A O 1
#

Secondary structure (DSSP, 8-state):
--HHHHHHHHHHS-----TT----SSSHHHHHHHHHHSS-GGGS---BTT-TTPPPGGGS--HHHHHHHTT---EE--S-TTS-TTTSSB---SS--SSEE-HHHHTS--

pLDDT: mean 93.69, std 6.07, range [61.69, 98.44]